Protein AF-A0A358XSL9-F1 (afdb_monomer)

Structure (mmCIF, N/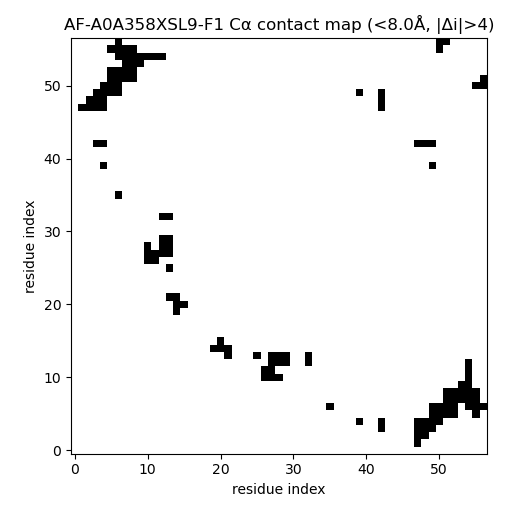CA/C/O backbone):
data_AF-A0A358XSL9-F1
#
_entry.id   AF-A0A358XSL9-F1
#
loop_
_atom_site.group_PDB
_atom_site.id
_atom_site.type_symbol
_atom_site.label_atom_id
_atom_site.label_alt_id
_atom_site.label_comp_id
_atom_site.label_asym_id
_atom_site.label_entity_id
_atom_site.label_seq_id
_atom_site.pdbx_PDB_ins_code
_atom_site.Cartn_x
_atom_site.Cartn_y
_atom_site.Cartn_z
_atom_site.occupancy
_atom_site.B_iso_or_equiv
_atom_site.auth_seq_id
_atom_site.auth_comp_id
_atom_site.auth_asym_id
_atom_site.auth_atom_id
_atom_site.pdbx_PDB_model_num
ATOM 1 N N . GLN A 1 1 ? -0.108 -0.443 20.349 1.00 74.75 1 GLN A N 1
ATOM 2 C CA . GLN A 1 1 ? -1.570 -0.506 20.141 1.00 74.75 1 GLN A CA 1
ATOM 3 C C . GLN A 1 1 ? -1.917 0.491 19.041 1.00 74.75 1 GLN A C 1
ATOM 5 O O . GLN A 1 1 ? -1.372 1.584 19.082 1.00 74.75 1 GLN A O 1
ATOM 10 N N . MET A 1 2 ? -2.714 0.098 18.042 1.00 83.94 2 MET A N 1
ATOM 11 C CA . MET A 1 2 ? -3.204 0.976 16.965 1.00 83.94 2 MET A CA 1
ATOM 12 C C . MET A 1 2 ? -4.732 0.900 16.910 1.00 83.94 2 MET A C 1
ATOM 14 O O . MET A 1 2 ? -5.306 -0.185 17.064 1.00 83.94 2 MET A O 1
ATOM 18 N N . ASP A 1 3 ? -5.372 2.042 16.670 1.00 93.44 3 ASP A N 1
ATOM 19 C CA . ASP A 1 3 ? -6.834 2.160 16.582 1.00 93.44 3 ASP A CA 1
ATOM 20 C C . ASP A 1 3 ? -7.343 2.209 15.138 1.00 93.44 3 ASP A C 1
ATOM 22 O O . ASP A 1 3 ? -8.526 2.004 14.902 1.00 93.44 3 ASP A O 1
ATOM 26 N N . GLY A 1 4 ? -6.447 2.408 14.172 1.00 93.00 4 GLY A N 1
ATOM 27 C CA . GLY A 1 4 ? -6.735 2.406 12.743 1.00 93.00 4 GLY A CA 1
ATOM 28 C C . GLY A 1 4 ? -5.457 2.576 11.927 1.00 93.00 4 GLY A C 1
ATOM 29 O O . GLY A 1 4 ? -4.401 2.897 12.481 1.00 93.00 4 GLY A O 1
ATOM 30 N N . ILE A 1 5 ? -5.545 2.335 10.621 1.00 94.69 5 ILE A N 1
ATOM 31 C CA . ILE A 1 5 ? -4.416 2.431 9.686 1.00 94.69 5 ILE A CA 1
ATOM 32 C C . ILE A 1 5 ? -4.807 3.304 8.495 1.00 94.69 5 ILE A C 1
ATOM 34 O O . ILE A 1 5 ? -5.905 3.177 7.957 1.00 94.69 5 ILE A O 1
ATOM 38 N N . VAL A 1 6 ? -3.885 4.167 8.065 1.00 94.31 6 VAL A N 1
ATOM 39 C CA . VAL A 1 6 ? -3.993 4.921 6.812 1.00 94.31 6 VAL A CA 1
ATOM 40 C C . VAL A 1 6 ? -2.896 4.441 5.866 1.00 94.31 6 VAL A C 1
ATOM 42 O O . VAL A 1 6 ? -1.713 4.623 6.156 1.00 94.31 6 VAL A O 1
ATOM 45 N N . LEU A 1 7 ? -3.281 3.832 4.744 1.00 93.25 7 LEU A N 1
ATOM 46 C CA . LEU A 1 7 ? -2.371 3.445 3.667 1.00 93.25 7 LEU A CA 1
ATOM 47 C C . LEU A 1 7 ? -2.280 4.601 2.672 1.00 93.25 7 LEU A C 1
ATOM 49 O O . LEU A 1 7 ? -3.255 4.948 2.005 1.00 93.25 7 LEU A O 1
ATOM 53 N N . GLN A 1 8 ? -1.112 5.234 2.606 1.00 91.50 8 GLN A N 1
ATOM 54 C CA . GLN A 1 8 ? -0.896 6.379 1.726 1.00 91.50 8 GLN A CA 1
ATOM 55 C C . GLN A 1 8 ? -0.662 5.967 0.271 1.00 91.50 8 GLN A C 1
ATOM 57 O O . GLN A 1 8 ? -0.280 4.835 -0.031 1.00 91.50 8 GLN A O 1
ATOM 62 N N . GLY A 1 9 ? -0.797 6.947 -0.626 1.00 89.12 9 GLY A N 1
ATOM 63 C CA . GLY A 1 9 ? -0.391 6.810 -2.019 1.00 89.12 9 GLY A CA 1
ATOM 64 C C . GLY A 1 9 ? 1.099 6.479 -2.178 1.00 89.12 9 GLY A C 1
ATOM 65 O O . GLY A 1 9 ? 1.895 6.518 -1.230 1.00 89.12 9 GLY A O 1
ATOM 66 N N . GLY A 1 10 ? 1.492 6.136 -3.399 1.00 88.56 10 GLY A N 1
ATOM 67 C CA . GLY A 1 10 ? 2.869 5.769 -3.703 1.00 88.56 10 GLY A CA 1
ATOM 68 C C . GLY A 1 10 ? 3.000 5.064 -5.043 1.00 88.56 10 GLY A C 1
ATOM 69 O O . GLY A 1 10 ? 2.081 5.091 -5.854 1.00 88.56 10 GLY A O 1
ATOM 70 N N . SER A 1 11 ? 4.157 4.445 -5.241 1.00 89.50 11 SER A N 1
ATOM 71 C CA . SER A 1 11 ? 4.485 3.619 -6.401 1.00 89.50 11 SER A CA 1
ATOM 72 C C . SER A 1 11 ? 3.731 2.295 -6.390 1.00 89.50 11 SER A C 1
ATOM 74 O O . SER A 1 11 ? 3.654 1.668 -5.342 1.00 89.50 11 SER A O 1
ATOM 76 N N . ASP A 1 12 ? 3.219 1.863 -7.541 1.00 90.75 12 ASP A N 1
ATOM 77 C CA . ASP A 1 12 ? 2.371 0.672 -7.706 1.00 90.75 12 ASP A CA 1
ATOM 78 C C . ASP A 1 12 ? 2.863 -0.573 -6.950 1.00 90.75 12 ASP A C 1
ATOM 80 O O . ASP A 1 12 ? 4.066 -0.833 -6.892 1.00 90.75 12 ASP A O 1
ATOM 84 N N . ILE A 1 13 ? 1.922 -1.368 -6.426 1.00 91.31 13 ILE A N 1
ATOM 85 C CA . ILE A 1 13 ? 2.197 -2.664 -5.781 1.00 91.31 13 ILE A CA 1
ATOM 86 C C . ILE A 1 13 ? 2.794 -3.645 -6.800 1.00 91.31 13 ILE A C 1
ATOM 88 O O . ILE A 1 13 ? 2.386 -3.664 -7.966 1.00 91.31 13 ILE A O 1
ATOM 92 N N . ALA A 1 14 ? 3.732 -4.482 -6.351 1.00 92.94 14 ALA A N 1
ATOM 93 C CA . ALA A 1 14 ? 4.364 -5.493 -7.189 1.00 92.94 14 ALA A CA 1
ATOM 94 C C . ALA A 1 14 ? 3.314 -6.451 -7.789 1.00 92.94 14 ALA A C 1
ATOM 96 O O . ALA A 1 14 ? 2.526 -7.013 -7.017 1.00 92.94 14 ALA A O 1
ATOM 97 N N . PRO A 1 15 ? 3.328 -6.693 -9.116 1.00 93.00 15 PRO A N 1
ATOM 98 C CA . PRO A 1 15 ? 2.363 -7.561 -9.797 1.00 93.00 15 PRO A CA 1
ATOM 99 C C . PRO A 1 15 ? 2.178 -8.956 -9.218 1.00 93.00 15 PRO A C 1
ATOM 101 O O . PRO A 1 15 ? 1.080 -9.516 -9.209 1.00 93.00 15 PRO A 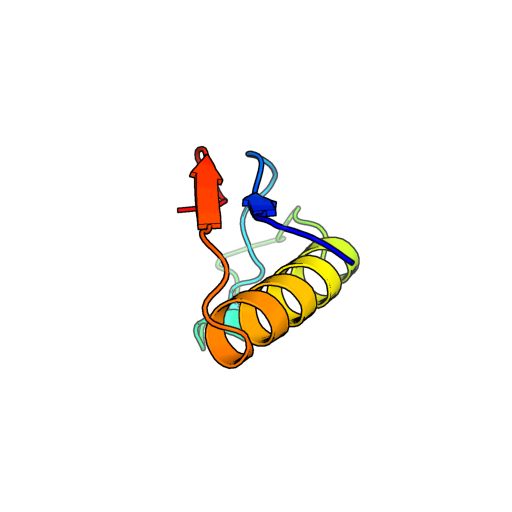O 1
ATOM 104 N N . GLN A 1 16 ? 3.237 -9.475 -8.613 1.00 93.44 16 GLN A N 1
ATOM 105 C CA . GLN A 1 16 ? 3.251 -10.789 -7.998 1.00 93.44 16 GLN A CA 1
ATOM 106 C C . GLN A 1 16 ? 2.250 -10.910 -6.837 1.00 93.44 16 GLN A C 1
ATOM 108 O O . GLN A 1 16 ? 1.764 -12.007 -6.571 1.00 93.44 16 GLN A O 1
ATOM 113 N N . HIS A 1 17 ? 1.890 -9.808 -6.166 1.00 90.69 17 HIS A N 1
ATOM 114 C CA . HIS A 1 17 ? 0.893 -9.829 -5.086 1.00 90.69 17 HIS A CA 1
ATOM 115 C C . HIS A 1 17 ? -0.537 -10.081 -5.581 1.00 90.69 17 HIS A C 1
ATOM 117 O O . HIS A 1 17 ? -1.383 -10.489 -4.787 1.00 90.69 17 HIS A O 1
ATOM 123 N N . TYR A 1 18 ? -0.801 -9.874 -6.873 1.00 90.75 18 TYR A N 1
ATOM 124 C CA . TYR A 1 18 ? -2.072 -10.194 -7.527 1.00 90.75 18 TYR A CA 1
ATOM 125 C C . TYR A 1 18 ? -1.935 -11.288 -8.601 1.00 90.75 18 TYR A C 1
ATOM 127 O O . TYR A 1 18 ? -2.860 -11.517 -9.374 1.00 90.75 18 TYR A O 1
ATOM 135 N N . GLY A 1 19 ? -0.819 -12.029 -8.597 1.00 94.06 19 GLY A N 1
ATOM 136 C CA . GLY A 1 19 ? -0.606 -13.192 -9.464 1.00 94.06 19 GLY A CA 1
ATOM 137 C C . GLY A 1 19 ? -0.209 -12.857 -10.902 1.00 94.06 19 GLY A C 1
ATOM 138 O O . GLY A 1 19 ? -0.331 -13.715 -11.774 1.00 94.06 19 GLY A O 1
ATOM 139 N N . GLU A 1 20 ? 0.262 -11.637 -11.152 1.00 94.94 20 GLU A N 1
ATOM 140 C CA . GLU A 1 20 ? 0.715 -11.185 -12.467 1.00 94.94 20 GLU A CA 1
ATOM 141 C C . GLU A 1 20 ? 2.236 -10.982 -12.520 1.00 94.94 20 GLU A C 1
ATOM 143 O O . GLU A 1 20 ? 2.921 -10.885 -11.500 1.00 94.94 20 GLU A O 1
ATOM 148 N N . GLU A 1 21 ? 2.757 -10.879 -13.742 1.00 94.12 21 GLU A N 1
ATOM 149 C CA . GLU A 1 21 ? 4.144 -10.509 -14.022 1.00 94.12 21 GLU A CA 1
ATOM 150 C C . GLU A 1 21 ? 4.209 -9.084 -14.591 1.00 94.12 21 GLU A C 1
ATOM 152 O O . GLU A 1 21 ? 3.306 -8.657 -15.316 1.00 94.12 21 GLU A O 1
ATOM 157 N N . PRO A 1 22 ? 5.271 -8.319 -14.299 1.00 91.81 22 PRO A N 1
ATOM 158 C CA . PRO A 1 22 ? 5.374 -6.949 -14.765 1.00 91.81 22 PRO A CA 1
ATOM 159 C C . PRO A 1 22 ? 5.559 -6.885 -16.292 1.00 91.81 22 PRO A C 1
ATOM 161 O O . PRO A 1 22 ? 6.399 -7.573 -16.868 1.00 91.81 22 PRO A O 1
ATOM 164 N N . ILE A 1 23 ? 4.820 -5.984 -16.949 1.00 91.88 23 ILE A N 1
ATOM 165 C CA . ILE A 1 23 ? 4.864 -5.753 -18.414 1.00 91.88 23 ILE A CA 1
ATOM 166 C C . ILE A 1 23 ? 6.207 -5.117 -18.861 1.00 91.88 23 ILE A C 1
ATOM 168 O O . ILE A 1 23 ? 6.529 -5.041 -20.045 1.00 91.88 23 ILE A O 1
ATOM 172 N N . GLY A 1 24 ? 7.025 -4.666 -17.909 1.00 91.62 24 GLY A N 1
ATOM 173 C CA . GLY A 1 24 ? 8.349 -4.083 -18.116 1.00 91.62 24 GLY A CA 1
ATOM 174 C C . GLY A 1 24 ? 9.063 -3.870 -16.777 1.00 91.62 24 GLY A C 1
ATOM 175 O O . GLY A 1 24 ? 8.646 -4.436 -15.771 1.00 91.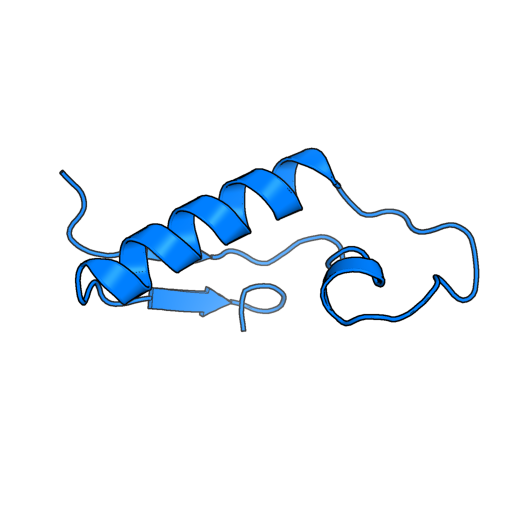62 24 GLY A O 1
ATOM 176 N N . PRO A 1 25 ? 10.126 -3.050 -16.707 1.00 90.50 25 PRO A N 1
ATOM 177 C CA . PRO A 1 25 ? 10.793 -2.769 -15.438 1.00 90.50 25 PRO A CA 1
ATOM 178 C C . PRO A 1 25 ? 9.827 -2.125 -14.431 1.00 90.50 25 PRO A C 1
ATOM 180 O O . PRO A 1 25 ? 9.411 -0.977 -14.607 1.00 90.50 25 PRO A O 1
ATOM 183 N N . TRP A 1 26 ? 9.478 -2.857 -13.373 1.00 91.75 26 TRP A N 1
ATOM 184 C CA . TRP A 1 26 ? 8.677 -2.332 -12.270 1.00 91.75 26 TRP A CA 1
ATOM 185 C C . TRP A 1 26 ? 9.526 -1.401 -11.396 1.00 91.75 26 TRP A C 1
ATOM 187 O O . TR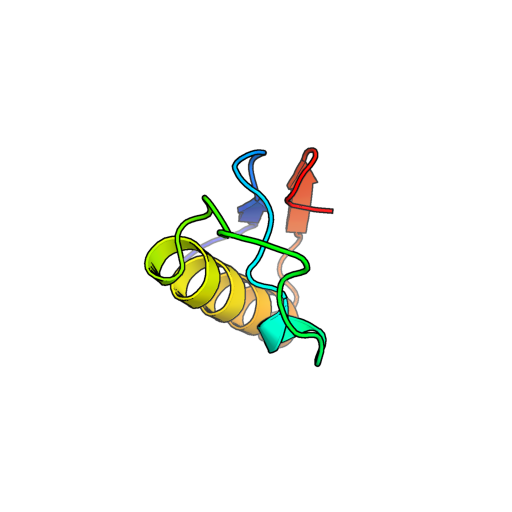P A 1 26 ? 10.688 -1.687 -11.107 1.00 91.75 26 TRP A O 1
ATOM 197 N N . LYS A 1 27 ? 8.949 -0.260 -11.004 1.00 89.31 27 LYS A N 1
ATOM 198 C C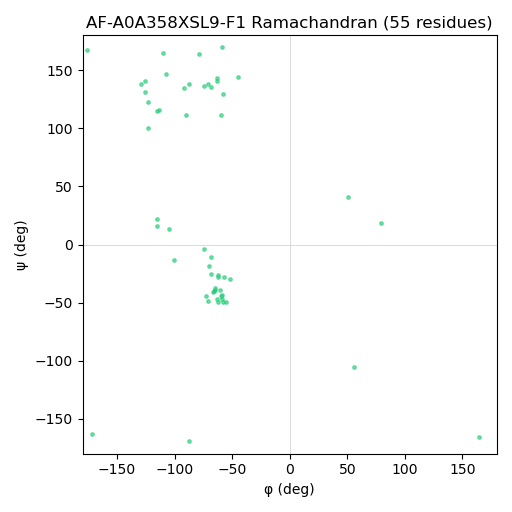A . LYS A 1 27 ? 9.632 0.825 -10.271 1.00 89.31 27 LYS A CA 1
ATOM 199 C C . LYS A 1 27 ? 9.067 1.037 -8.863 1.00 89.31 27 LYS A C 1
ATOM 201 O O . LYS A 1 27 ? 9.155 2.141 -8.327 1.00 89.31 27 LYS A O 1
ATOM 206 N N . GLY A 1 28 ? 8.420 0.020 -8.302 1.00 90.62 28 GLY A N 1
ATOM 207 C CA . GLY A 1 28 ? 7.881 0.081 -6.949 1.00 90.62 28 GLY A CA 1
ATOM 208 C C . GLY A 1 28 ? 8.884 -0.323 -5.876 1.00 90.62 28 GLY A C 1
ATOM 209 O O . GLY A 1 28 ? 10.088 -0.416 -6.120 1.00 90.62 28 GLY A O 1
ATOM 210 N N . ASP A 1 29 ? 8.369 -0.504 -4.664 1.00 92.69 29 ASP A N 1
ATOM 211 C CA . ASP A 1 29 ? 9.160 -0.816 -3.476 1.00 92.69 29 ASP A CA 1
ATOM 212 C C . ASP A 1 29 ? 8.660 -2.133 -2.856 1.00 92.69 29 ASP A C 1
ATOM 214 O O . ASP A 1 29 ? 7.650 -2.143 -2.145 1.00 92.69 29 ASP A O 1
ATOM 218 N N . PRO A 1 30 ? 9.356 -3.259 -3.102 1.00 90.38 30 PRO A N 1
ATOM 219 C CA . PRO A 1 30 ? 8.904 -4.565 -2.631 1.00 90.38 30 PRO A CA 1
ATOM 220 C C . PRO A 1 30 ? 8.971 -4.681 -1.107 1.00 90.38 30 PRO A C 1
ATOM 222 O O . PRO A 1 30 ? 8.230 -5.465 -0.515 1.00 90.38 30 PRO A O 1
ATOM 225 N N . TYR A 1 31 ? 9.840 -3.908 -0.451 1.00 91.94 31 TYR A N 1
ATOM 226 C CA . TYR A 1 31 ? 9.930 -3.899 1.003 1.00 91.94 31 TYR A CA 1
ATOM 227 C C . TYR A 1 31 ? 8.716 -3.186 1.599 1.00 91.94 31 TYR A C 1
ATOM 229 O O . TYR A 1 31 ? 8.085 -3.705 2.523 1.00 91.94 31 TYR A O 1
ATOM 237 N N . ARG A 1 32 ? 8.331 -2.040 1.025 1.00 92.81 32 ARG A N 1
ATOM 238 C CA . ARG A 1 32 ? 7.112 -1.325 1.418 1.00 92.81 32 ARG A CA 1
ATOM 239 C C . ARG A 1 32 ? 5.865 -2.186 1.237 1.00 92.81 32 ARG A C 1
ATOM 241 O O . ARG A 1 32 ? 5.074 -2.272 2.176 1.00 92.81 32 ARG A O 1
ATOM 248 N N . ASP A 1 33 ? 5.722 -2.855 0.092 1.00 92.75 33 ASP A N 1
ATOM 249 C CA . ASP A 1 33 ? 4.591 -3.757 -0.172 1.00 92.75 33 ASP A CA 1
ATOM 250 C C . ASP A 1 33 ? 4.473 -4.839 0.911 1.00 92.75 33 ASP A C 1
ATOM 252 O O . ASP A 1 33 ? 3.416 -5.015 1.517 1.00 92.75 33 ASP A O 1
ATOM 256 N N . GLN A 1 34 ? 5.579 -5.522 1.228 1.00 92.88 34 GLN A N 1
ATOM 257 C CA . GLN A 1 34 ? 5.591 -6.569 2.253 1.00 92.88 34 GLN A CA 1
ATOM 258 C C . GLN A 1 34 ? 5.189 -6.052 3.638 1.00 92.88 34 GLN A C 1
ATOM 260 O O . GLN A 1 34 ? 4.515 -6.760 4.391 1.00 92.88 34 GLN A O 1
ATOM 265 N N . TYR A 1 35 ? 5.622 -4.845 4.006 1.00 93.19 35 TYR A N 1
ATOM 266 C CA . TYR A 1 35 ? 5.279 -4.243 5.293 1.00 93.19 35 TYR A CA 1
ATOM 267 C C . TYR A 1 35 ? 3.812 -3.830 5.362 1.00 93.19 35 TYR A C 1
ATOM 269 O O . TYR A 1 35 ? 3.123 -4.175 6.324 1.00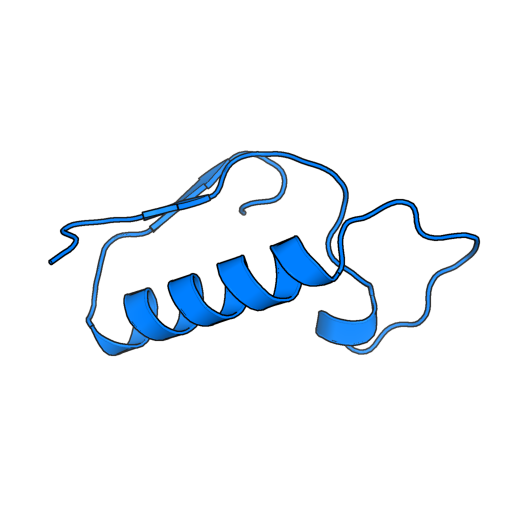 93.19 35 TYR A O 1
ATOM 277 N N . GLU A 1 36 ? 3.323 -3.121 4.349 1.00 94.19 36 GLU A N 1
ATOM 278 C CA . GLU A 1 36 ? 1.942 -2.643 4.313 1.00 94.19 36 GLU A CA 1
ATOM 279 C C . GLU A 1 36 ? 0.942 -3.799 4.246 1.00 94.19 36 GLU A C 1
ATOM 281 O O . GLU A 1 36 ? -0.064 -3.756 4.951 1.00 94.19 36 GLU A O 1
ATOM 286 N N . LEU A 1 37 ? 1.247 -4.875 3.512 1.00 93.69 37 LEU A N 1
ATOM 287 C CA . LEU A 1 37 ? 0.400 -6.071 3.471 1.00 93.69 37 LEU A CA 1
ATOM 288 C C . LEU A 1 37 ? 0.329 -6.787 4.826 1.00 93.69 37 LEU A C 1
ATOM 290 O O . LEU A 1 37 ? -0.747 -7.221 5.233 1.00 93.69 37 LEU A O 1
ATOM 294 N N . LYS A 1 38 ? 1.440 -6.869 5.571 1.00 94.50 38 LYS A N 1
ATOM 295 C CA . LYS A 1 38 ? 1.436 -7.425 6.940 1.00 94.50 38 LYS A CA 1
ATOM 296 C C . LYS A 1 38 ? 0.622 -6.564 7.905 1.00 94.50 38 LYS A C 1
ATOM 298 O O . LYS A 1 38 ? -0.089 -7.095 8.756 1.00 94.50 38 LYS A O 1
ATOM 303 N N . ILE A 1 39 ? 0.724 -5.242 7.783 1.00 94.06 39 ILE A N 1
ATOM 304 C CA . ILE A 1 39 ? -0.058 -4.299 8.592 1.00 94.06 39 ILE A CA 1
ATOM 305 C C . ILE A 1 39 ? -1.548 -4.408 8.246 1.00 94.06 39 ILE A C 1
ATOM 307 O O . ILE A 1 39 ? -2.379 -4.417 9.154 1.00 94.06 39 ILE A O 1
ATOM 311 N N . LEU A 1 40 ? -1.884 -4.539 6.962 1.00 94.25 40 LEU A N 1
ATOM 312 C CA . LEU A 1 40 ? -3.253 -4.723 6.490 1.00 94.25 40 LEU A CA 1
ATOM 313 C C . LEU A 1 40 ? -3.852 -6.040 7.001 1.00 94.25 40 LEU A C 1
ATOM 315 O O . LEU A 1 40 ? -4.949 -6.035 7.555 1.00 94.25 40 LEU A O 1
ATOM 319 N N . ASP A 1 41 ? -3.117 -7.149 6.902 1.00 94.88 41 ASP A N 1
ATOM 320 C CA . ASP A 1 41 ? -3.528 -8.446 7.452 1.00 94.88 41 ASP A CA 1
ATOM 321 C C . ASP A 1 41 ? -3.765 -8.368 8.972 1.00 94.88 41 ASP A C 1
ATOM 323 O O . ASP A 1 41 ? -4.798 -8.823 9.470 1.00 94.88 41 ASP A O 1
ATOM 327 N N . TYR A 1 42 ? -2.876 -7.698 9.714 1.00 95.12 42 TYR A N 1
ATOM 328 C CA . TYR A 1 42 ? -3.091 -7.424 11.136 1.00 95.12 42 TYR A CA 1
ATOM 329 C C . TYR A 1 42 ? -4.367 -6.602 11.381 1.00 95.12 42 TYR A C 1
ATOM 331 O O . TYR A 1 42 ? -5.139 -6.936 12.285 1.00 95.12 42 TYR A O 1
ATOM 339 N N . ALA A 1 43 ? -4.607 -5.552 10.590 1.00 95.69 43 ALA A N 1
ATOM 340 C CA . ALA A 1 43 ? -5.786 -4.696 10.704 1.00 95.69 43 ALA A CA 1
ATOM 341 C C . ALA A 1 4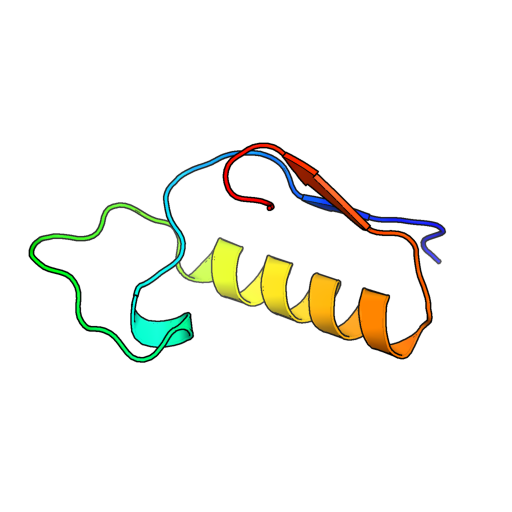3 ? -7.076 -5.501 10.561 1.00 95.69 43 ALA A C 1
ATOM 343 O O . ALA A 1 43 ? -7.959 -5.417 11.415 1.00 95.69 43 ALA A O 1
ATOM 344 N N . ILE A 1 44 ? -7.137 -6.322 9.510 1.00 94.56 44 ILE A N 1
ATOM 345 C CA . ILE A 1 44 ? -8.290 -7.155 9.174 1.00 94.56 44 ILE A CA 1
ATOM 346 C C . ILE A 1 44 ? -8.551 -8.157 10.300 1.00 94.56 44 ILE A C 1
ATOM 348 O O . ILE A 1 44 ? -9.669 -8.225 10.812 1.00 94.56 44 ILE A O 1
ATOM 352 N N . ARG A 1 45 ? -7.513 -8.874 10.755 1.00 96.56 45 ARG A N 1
ATOM 353 C CA . ARG A 1 45 ? -7.628 -9.868 11.841 1.00 96.56 45 ARG A CA 1
ATOM 354 C C . ARG A 1 45 ? -8.076 -9.272 13.173 1.00 96.56 45 ARG A C 1
ATOM 356 O O . ARG A 1 45 ? -8.670 -9.976 13.980 1.00 96.56 45 ARG A O 1
ATOM 363 N N . ASN A 1 46 ? -7.777 -7.998 13.419 1.00 96.44 46 ASN A N 1
ATOM 364 C CA . ASN A 1 46 ? -8.111 -7.303 14.665 1.00 96.44 46 ASN A CA 1
ATOM 365 C C . ASN A 1 46 ? -9.288 -6.329 14.510 1.00 96.44 46 ASN A C 1
ATOM 367 O O . ASN A 1 46 ? -9.496 -5.494 15.394 1.00 96.44 46 ASN A O 1
ATOM 371 N N . HIS A 1 47 ? -10.032 -6.407 13.399 1.00 96.06 47 HIS A N 1
ATOM 37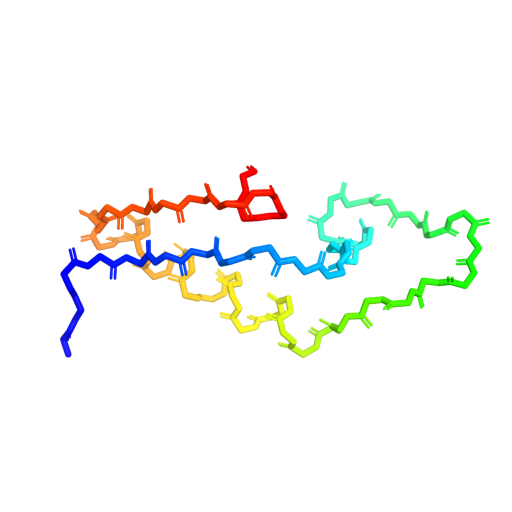2 C CA . HIS A 1 47 ? -11.177 -5.544 13.094 1.00 96.06 47 HIS A CA 1
ATOM 373 C C . HIS A 1 47 ? -10.871 -4.045 13.253 1.00 96.06 47 HIS A C 1
ATOM 375 O O . HIS A 1 47 ? -11.673 -3.276 13.786 1.00 96.06 47 HIS A O 1
ATOM 381 N N . LYS A 1 48 ? -9.679 -3.626 12.818 1.00 97.00 48 LYS A N 1
ATOM 382 C CA . LYS A 1 48 ? -9.256 -2.225 12.847 1.00 97.00 48 LYS A CA 1
ATOM 383 C C . LYS A 1 48 ? -9.710 -1.509 11.571 1.00 97.00 48 LYS A C 1
ATOM 385 O O . LYS A 1 48 ? -9.586 -2.084 10.491 1.00 97.00 48 LYS A O 1
ATOM 390 N N . PRO A 1 49 ? -10.207 -0.263 11.664 1.00 97.25 49 PRO A N 1
ATOM 391 C CA . PRO A 1 49 ? -10.549 0.535 10.493 1.00 97.25 49 PRO A CA 1
ATOM 392 C C . PRO A 1 49 ? -9.308 0.825 9.634 1.00 97.25 49 PRO A C 1
ATOM 394 O O . PRO A 1 49 ? -8.228 1.117 10.158 1.00 97.25 49 PRO A O 1
ATOM 397 N N . VAL A 1 50 ? -9.486 0.773 8.312 1.00 96.25 50 VAL A N 1
ATOM 398 C CA . VAL A 1 50 ? -8.446 1.036 7.308 1.00 96.25 50 VAL A CA 1
ATOM 399 C C . VAL A 1 50 ? -8.936 2.114 6.344 1.00 96.25 50 VAL A C 1
ATOM 401 O O . VAL A 1 50 ? -10.048 2.026 5.829 1.00 96.25 50 VAL A O 1
ATOM 404 N N . LEU A 1 51 ? -8.099 3.120 6.093 1.00 96.00 51 LEU A N 1
ATOM 405 C CA . LEU A 1 51 ? -8.307 4.139 5.066 1.00 96.00 51 LEU A CA 1
ATOM 406 C C . LEU A 1 51 ? -7.217 4.015 3.998 1.00 96.00 51 LEU A C 1
ATOM 408 O O . LEU A 1 51 ? -6.045 4.262 4.278 1.00 96.00 51 LEU A O 1
ATOM 412 N N . GLY A 1 52 ? -7.612 3.660 2.780 1.00 93.81 52 GLY A N 1
ATOM 413 C CA . GLY A 1 52 ? -6.743 3.636 1.607 1.00 93.81 52 GLY A CA 1
ATOM 414 C C . GLY A 1 52 ? -6.772 4.953 0.838 1.00 93.81 52 GLY A C 1
ATOM 415 O O . GLY A 1 52 ? -7.847 5.498 0.593 1.00 93.81 52 GLY A O 1
ATOM 416 N N . ILE A 1 53 ? -5.607 5.473 0.445 1.00 94.00 53 ILE A N 1
ATOM 417 C CA . ILE A 1 53 ? -5.491 6.665 -0.406 1.00 94.00 53 ILE A CA 1
ATOM 418 C C . ILE A 1 53 ? -4.688 6.312 -1.661 1.00 94.00 53 ILE A C 1
ATOM 420 O O . ILE A 1 53 ? -3.524 5.926 -1.560 1.00 94.00 53 ILE A O 1
ATOM 424 N N . CYS A 1 54 ? -5.275 6.520 -2.846 1.00 92.69 54 CYS A N 1
ATOM 425 C CA . CYS A 1 54 ? -4.660 6.212 -4.144 1.00 92.69 54 CYS A CA 1
ATOM 426 C C . CYS A 1 54 ? -4.225 4.737 -4.208 1.00 92.69 54 CYS A C 1
ATOM 428 O O . CYS A 1 54 ? -5.087 3.873 -4.249 1.00 92.69 54 CYS A O 1
ATOM 430 N N . ARG A 1 55 ? -2.925 4.438 -4.119 1.00 88.75 55 ARG A N 1
ATOM 431 C CA . ARG A 1 55 ? -2.385 3.070 -4.042 1.00 88.75 55 ARG A CA 1
ATOM 432 C C . ARG A 1 55 ? -2.923 2.244 -2.869 1.00 88.75 55 ARG A C 1
ATOM 434 O O . ARG A 1 55 ? -2.912 1.023 -2.930 1.00 88.75 55 ARG A O 1
ATOM 441 N N . GLY A 1 56 ? -3.308 2.895 -1.774 1.00 77.69 56 GLY A N 1
ATOM 442 C CA . GLY A 1 56 ? -3.817 2.198 -0.596 1.00 77.69 56 GLY A CA 1
ATOM 443 C C . GLY A 1 56 ? -5.243 1.649 -0.735 1.00 77.69 56 GLY A C 1
ATOM 444 O O . GLY A 1 56 ? -5.711 1.056 0.234 1.00 77.69 56 GLY A O 1
ATOM 445 N N . PHE A 1 57 ? -5.937 1.912 -1.853 1.00 72.19 57 PHE A N 1
ATOM 446 C CA . PHE A 1 57 ? -7.304 1.462 -2.151 1.00 72.19 57 PHE A CA 1
ATOM 447 C C . PHE A 1 57 ? -7.280 0.300 -3.145 1.00 72.19 57 PHE A C 1
ATOM 449 O O . PHE A 1 57 ? -7.919 -0.729 -2.837 1.00 72.19 57 PHE A O 1
#

pLDDT: mean 91.96, std 4.72, range [72.19, 97.25]

Radius of gyration: 12.35 Å; Cα contacts (8 Å, |Δi|>4): 67; chains: 1; bounding box: 22×20×39 Å

Sequence (57 aa):
QMDGIVLQGGSDIAPQHYGEEPIGPWKGDPYRDQYELKILDYAIRNHKPVLGICRGF

Foldseek 3Di:
DDQAEEAEDDAAAAVVVVPDHDPDDGDGDPVVNVVVVVVVVVCVVVVHYYHYDHNGD

Secondary structure (DSSP, 8-state):
--S-EEE---S---GGGGT---SS---S-HHHHHHHHHHHHHHHHTT--EEE-GGG-

Nearest PDB structures (foldseek):
  5k4g-assembly1_A  TM=2.904E-01  e=6.833E+00  Wolinella succinogenes DSM 1740

Solvent-accessible surface area (backbone atoms only — not comparable to full-atom values): 3611 Å² total; per-residue (Å²): 142,80,82,56,48,74,38,62,59,69,64,61,76,6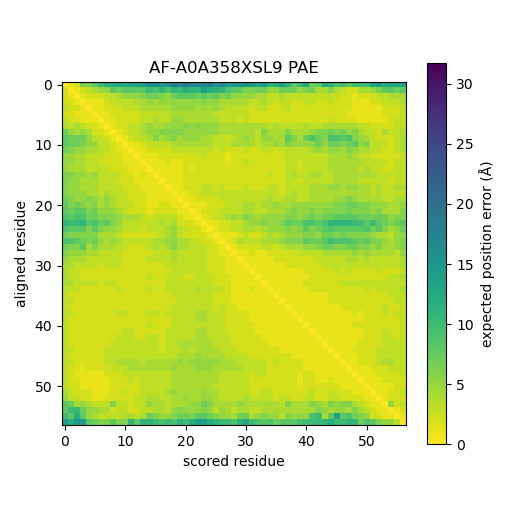5,42,64,84,78,77,43,76,67,97,57,92,79,82,48,52,72,68,58,46,57,50,52,52,53,52,48,52,50,29,61,79,66,75,36,55,74,46,49,34,76,68,38,101

Mean predicted aligned error: 3.37 Å